Protein AF-W4V1C6-F1 (afdb_monomer)

Secondary structure (DSSP, 8-state):
-HHHHHHHHHHHHHHHHHHHHHHHHHTT--HHHHHHHHHHTTHHHHHHHHHHHHHTTS-HHHHHHHHHHHHHHHHHIIIIIIHHHHHHH--SHHHHHHHHHHHHHHHHHHHT-

Radius of gyration: 16.66 Å; Cα contacts (8 Å, |Δi|>4): 24; chains: 1; bounding box: 37×33×42 Å

Sequence (113 aa):
MGIMITSVIMIHDIPEGIAMAVPMRAGGLSGSKAFIITVLSGAPMGIGALAGALLGGISPKFIGVCLGFAAGAMLYVVYGELVVESKKLYLGRLSSIGNVLGIICGIIVTLLN

Structure (mmCIF, N/CA/C/O backbone):
data_AF-W4V1C6-F1
#
_entry.id   AF-W4V1C6-F1
#
loop_
_atom_site.group_PDB
_atom_site.id
_atom_site.type_symbol
_atom_site.label_atom_id
_atom_site.label_alt_id
_atom_site.label_comp_id
_atom_site.label_asym_id
_atom_site.label_entity_id
_atom_site.label_seq_id
_atom_site.pdbx_PDB_ins_code
_atom_site.Cartn_x
_atom_site.Cartn_y
_atom_site.Cartn_z
_atom_site.occupancy
_atom_site.B_iso_or_equiv
_atom_site.auth_seq_id
_atom_site.auth_comp_id
_atom_site.auth_asym_id
_atom_site.auth_atom_id
_atom_site.pdbx_PDB_model_num
ATOM 1 N N . MET A 1 1 ? -18.665 5.601 8.276 1.00 61.84 1 MET A N 1
ATOM 2 C CA . MET A 1 1 ? -17.196 5.457 8.393 1.00 61.84 1 MET A CA 1
ATOM 3 C C . MET A 1 1 ? -16.647 4.433 7.401 1.00 61.84 1 MET A C 1
ATOM 5 O O . MET A 1 1 ? -15.804 4.813 6.606 1.00 61.84 1 MET A O 1
ATOM 9 N N . GLY A 1 2 ? -17.168 3.196 7.350 1.00 73.00 2 GLY A N 1
ATOM 10 C CA . GLY A 1 2 ? -16.654 2.143 6.449 1.00 73.00 2 GLY A CA 1
ATOM 11 C C . GLY A 1 2 ? -16.582 2.514 4.960 1.00 73.00 2 GLY A C 1
ATOM 12 O O . GLY A 1 2 ? -15.523 2.383 4.367 1.00 73.00 2 GLY A O 1
ATOM 13 N N . ILE A 1 3 ? -17.656 3.070 4.382 1.00 81.31 3 ILE A N 1
ATOM 14 C CA . ILE A 1 3 ? -17.714 3.419 2.944 1.00 81.31 3 ILE A CA 1
ATOM 15 C C . ILE A 1 3 ? -16.602 4.401 2.534 1.00 81.31 3 ILE A C 1
ATOM 17 O O . ILE A 1 3 ? -16.017 4.249 1.470 1.00 81.31 3 ILE A O 1
ATOM 21 N N . MET A 1 4 ? -16.274 5.381 3.382 1.00 81.19 4 MET A N 1
ATOM 22 C CA . MET A 1 4 ? -15.211 6.351 3.095 1.00 81.19 4 MET A CA 1
ATOM 23 C C . MET A 1 4 ? -13.839 5.671 3.050 1.00 81.19 4 MET A C 1
ATOM 25 O O . MET A 1 4 ? -13.091 5.873 2.101 1.00 81.19 4 MET A O 1
ATOM 29 N N . ILE A 1 5 ? -13.540 4.827 4.043 1.00 81.88 5 ILE A N 1
ATOM 30 C CA . ILE A 1 5 ? -12.267 4.099 4.134 1.00 81.88 5 ILE A CA 1
ATOM 31 C C . ILE A 1 5 ? -12.127 3.130 2.953 1.00 81.88 5 ILE A C 1
ATOM 33 O O . ILE A 1 5 ? -11.078 3.087 2.320 1.00 81.88 5 ILE A O 1
ATOM 37 N N . THR A 1 6 ? -13.198 2.411 2.602 1.00 85.06 6 THR A N 1
ATOM 38 C CA . THR A 1 6 ? -13.217 1.520 1.435 1.00 85.06 6 THR A CA 1
ATOM 39 C C . THR A 1 6 ? -12.939 2.278 0.139 1.00 85.06 6 THR A C 1
ATOM 41 O O . THR A 1 6 ? -12.098 1.846 -0.643 1.00 85.06 6 THR A O 1
ATOM 44 N N . SER A 1 7 ? -13.587 3.425 -0.081 1.00 83.94 7 SER A N 1
ATOM 45 C CA . SER A 1 7 ? -13.345 4.244 -1.275 1.00 83.94 7 SER A CA 1
ATOM 46 C C . SER A 1 7 ? -11.903 4.753 -1.357 1.00 83.94 7 SER A C 1
ATOM 48 O O . SER A 1 7 ? -11.324 4.771 -2.440 1.00 83.94 7 SER A O 1
ATOM 50 N N . VAL A 1 8 ? -11.310 5.144 -0.224 1.00 85.94 8 VAL A N 1
ATOM 51 C CA . VAL A 1 8 ? -9.912 5.600 -0.163 1.00 85.94 8 VAL A CA 1
ATOM 52 C C . VAL A 1 8 ? -8.943 4.465 -0.501 1.00 85.94 8 VAL A C 1
ATOM 54 O O . VAL A 1 8 ? -8.047 4.672 -1.317 1.00 85.94 8 VAL A O 1
ATOM 57 N N . ILE A 1 9 ? -9.147 3.267 0.060 1.00 86.56 9 ILE A N 1
ATOM 58 C CA . ILE A 1 9 ? -8.317 2.089 -0.244 1.00 86.56 9 ILE A CA 1
ATOM 59 C C . ILE A 1 9 ? -8.425 1.731 -1.732 1.00 86.56 9 ILE A C 1
ATOM 61 O O . ILE A 1 9 ? -7.404 1.565 -2.388 1.00 86.56 9 ILE A O 1
ATOM 65 N N . MET A 1 10 ? -9.633 1.747 -2.308 1.00 87.56 10 MET A N 1
ATOM 66 C CA . MET A 1 10 ? -9.812 1.471 -3.740 1.00 87.56 10 MET A CA 1
ATOM 67 C C . MET A 1 10 ? -9.033 2.430 -4.648 1.00 87.56 10 MET A C 1
ATOM 69 O O . MET A 1 10 ? -8.505 2.016 -5.677 1.00 87.56 10 MET A O 1
ATOM 73 N N . ILE A 1 11 ? -8.967 3.717 -4.295 1.00 87.31 11 ILE A N 1
ATOM 74 C CA . ILE A 1 11 ? -8.190 4.696 -5.067 1.00 87.31 11 ILE A CA 1
ATOM 75 C C . ILE A 1 11 ? -6.684 4.463 -4.886 1.00 87.31 11 ILE A C 1
ATOM 77 O O . ILE A 1 11 ? -5.932 4.634 -5.844 1.00 87.31 11 ILE A O 1
ATOM 81 N N . HIS A 1 12 ? -6.244 4.068 -3.688 1.00 85.69 12 HIS A N 1
ATOM 82 C CA . HIS A 1 12 ? -4.842 3.779 -3.378 1.00 85.69 12 HIS A CA 1
ATOM 83 C C . HIS A 1 12 ? -4.311 2.522 -4.091 1.00 85.69 12 HIS A C 1
ATOM 85 O O . HIS A 1 12 ? -3.168 2.515 -4.553 1.00 85.69 12 HIS A O 1
ATOM 91 N N . ASP A 1 13 ? -5.147 1.495 -4.252 1.00 88.62 13 ASP A N 1
ATOM 92 C CA . ASP A 1 13 ? -4.755 0.228 -4.884 1.00 88.62 13 ASP A CA 1
ATOM 93 C C . ASP A 1 13 ? -4.395 0.384 -6.371 1.00 88.62 13 ASP A C 1
ATOM 95 O O . ASP A 1 13 ? -3.659 -0.434 -6.925 1.00 88.62 13 ASP A O 1
ATOM 99 N N . ILE A 1 14 ? -4.871 1.444 -7.040 1.00 88.25 14 ILE A N 1
ATOM 100 C CA . ILE A 1 14 ? -4.542 1.713 -8.448 1.00 88.25 14 ILE A CA 1
ATOM 101 C C . ILE A 1 14 ? -3.036 2.026 -8.606 1.00 88.25 14 ILE A C 1
ATOM 103 O O . ILE A 1 14 ? -2.365 1.316 -9.363 1.00 88.25 14 ILE A O 1
ATOM 107 N N . PRO A 1 15 ? -2.465 3.040 -7.915 1.00 83.75 15 PRO A N 1
ATOM 108 C CA . PRO A 1 15 ? -1.019 3.249 -7.854 1.00 83.75 15 PRO A CA 1
ATOM 109 C C . PRO A 1 15 ? -0.224 2.009 -7.434 1.00 83.75 15 PRO A C 1
ATOM 111 O O . PRO A 1 15 ? 0.810 1.725 -8.038 1.00 83.75 15 PRO A O 1
ATOM 114 N N . GLU A 1 16 ? -0.699 1.266 -6.433 1.00 84.50 16 GLU A N 1
ATOM 115 C CA . GLU A 1 16 ? -0.008 0.080 -5.913 1.00 84.50 16 GLU A CA 1
ATOM 116 C C . GLU A 1 16 ? 0.055 -1.045 -6.957 1.00 84.50 16 GLU A C 1
ATOM 118 O O . GLU A 1 16 ? 1.117 -1.618 -7.209 1.00 84.50 16 GLU A O 1
ATOM 123 N N . GLY A 1 17 ? -1.049 -1.290 -7.667 1.00 87.56 17 GLY A N 1
ATOM 124 C CA . GLY A 1 17 ? -1.098 -2.243 -8.771 1.00 87.56 17 GLY A CA 1
ATOM 125 C C . GLY A 1 17 ? -0.135 -1.882 -9.906 1.00 87.56 17 GLY A C 1
ATOM 126 O O . GLY A 1 17 ? 0.542 -2.759 -10.447 1.00 87.56 17 GLY A O 1
ATOM 127 N N . ILE A 1 18 ? -0.009 -0.591 -10.238 1.00 86.94 18 ILE A N 1
ATOM 128 C CA . ILE A 1 18 ? 0.982 -0.111 -11.216 1.00 86.94 18 ILE A CA 1
ATOM 129 C C . ILE A 1 18 ? 2.403 -0.368 -10.698 1.00 86.94 18 ILE A C 1
ATOM 131 O O . ILE A 1 18 ? 3.237 -0.897 -11.438 1.00 86.94 18 ILE A O 1
ATOM 135 N N . ALA A 1 19 ? 2.670 -0.037 -9.433 1.00 83.38 19 ALA A N 1
ATOM 136 C CA . ALA A 1 19 ? 3.974 -0.227 -8.805 1.00 83.38 19 ALA A CA 1
ATOM 137 C C . ALA A 1 19 ? 4.400 -1.703 -8.748 1.00 83.38 19 ALA A C 1
ATOM 139 O O . ALA A 1 19 ? 5.589 -1.981 -8.863 1.00 83.38 19 ALA A O 1
ATOM 140 N N . MET A 1 20 ? 3.455 -2.646 -8.652 1.00 84.00 20 MET A N 1
ATOM 141 C CA . MET A 1 20 ? 3.733 -4.085 -8.733 1.00 84.00 20 MET A CA 1
ATOM 142 C C . MET A 1 20 ? 3.911 -4.582 -10.178 1.00 84.00 20 MET A C 1
ATOM 144 O O . MET A 1 20 ? 4.839 -5.335 -10.475 1.00 84.00 20 MET A O 1
ATOM 148 N N . ALA A 1 21 ? 3.049 -4.164 -11.110 1.00 87.25 21 ALA A N 1
ATOM 149 C CA . ALA A 1 21 ? 3.052 -4.690 -12.477 1.00 87.25 21 ALA A CA 1
ATOM 150 C C . ALA A 1 21 ? 4.263 -4.228 -13.314 1.00 87.25 21 ALA A C 1
ATOM 152 O O . ALA A 1 21 ? 4.765 -4.980 -14.158 1.00 87.25 21 ALA A O 1
ATOM 153 N N . VAL A 1 22 ? 4.735 -2.995 -13.098 1.00 85.00 22 VAL A N 1
ATOM 154 C CA . VAL A 1 22 ? 5.864 -2.394 -13.830 1.00 85.00 22 VAL A CA 1
ATOM 155 C C . VAL A 1 22 ? 7.181 -3.164 -13.637 1.00 85.00 22 VAL A C 1
ATOM 157 O O . VAL A 1 22 ? 7.757 -3.570 -14.652 1.00 85.00 22 VAL A O 1
ATOM 160 N N . PRO A 1 23 ? 7.670 -3.432 -12.409 1.00 81.00 23 PRO A N 1
ATOM 161 C CA . PRO A 1 23 ? 8.904 -4.189 -12.207 1.00 81.00 23 PRO A CA 1
ATOM 162 C C . PRO A 1 23 ? 8.777 -5.641 -12.679 1.00 81.00 23 PRO A C 1
ATOM 164 O O . PRO A 1 23 ? 9.727 -6.180 -13.239 1.00 81.00 23 PRO A O 1
ATOM 167 N N . MET A 1 24 ? 7.598 -6.265 -12.567 1.00 86.12 24 MET A N 1
ATOM 168 C CA . MET A 1 24 ? 7.372 -7.612 -13.108 1.00 86.12 24 MET A CA 1
ATOM 169 C C . MET A 1 24 ? 7.529 -7.658 -14.632 1.00 86.12 24 MET A C 1
ATOM 171 O O . MET A 1 24 ? 8.167 -8.565 -15.168 1.00 86.12 24 MET A O 1
ATOM 175 N N . ARG A 1 25 ? 6.989 -6.662 -15.346 1.00 85.94 25 ARG A N 1
ATOM 176 C CA . ARG A 1 25 ? 7.218 -6.510 -16.791 1.00 85.94 25 ARG A CA 1
ATOM 177 C C . ARG A 1 25 ? 8.681 -6.211 -17.113 1.00 85.94 25 ARG A C 1
ATOM 179 O O . ARG A 1 25 ? 9.211 -6.797 -18.054 1.00 85.94 25 ARG A O 1
ATOM 186 N N . ALA A 1 26 ? 9.328 -5.332 -16.348 1.00 80.50 26 ALA A N 1
ATOM 187 C CA . ALA A 1 26 ? 10.744 -5.008 -16.524 1.00 80.50 26 ALA A CA 1
ATOM 188 C C . ALA A 1 26 ? 11.654 -6.229 -16.284 1.00 80.50 26 ALA A C 1
ATOM 190 O O . ALA A 1 26 ? 12.657 -6.391 -16.971 1.00 80.50 26 ALA A O 1
ATOM 191 N N . GLY A 1 27 ? 11.258 -7.131 -15.382 1.00 81.75 27 GLY A N 1
ATOM 192 C CA . GLY A 1 27 ? 11.904 -8.418 -15.116 1.00 81.75 27 GLY A CA 1
ATOM 193 C C . GLY A 1 27 ? 11.636 -9.509 -16.162 1.00 81.75 27 GLY A C 1
ATOM 194 O O . GLY A 1 27 ? 12.019 -10.656 -15.947 1.00 81.75 27 GLY A O 1
ATOM 195 N N . GLY A 1 28 ? 10.979 -9.184 -17.283 1.00 86.69 28 GLY A N 1
ATOM 196 C CA . GLY A 1 28 ? 10.779 -10.097 -18.414 1.00 86.69 28 GLY A CA 1
ATOM 197 C C . GLY A 1 28 ? 9.457 -10.870 -18.414 1.00 86.69 28 GLY A C 1
ATOM 198 O O . GLY A 1 28 ? 9.254 -11.734 -19.270 1.00 86.69 28 GLY A O 1
ATOM 199 N N . LEU A 1 29 ? 8.526 -10.577 -17.497 1.00 90.88 29 LEU A N 1
ATOM 200 C CA . LEU A 1 29 ? 7.218 -11.229 -17.489 1.00 90.88 29 LEU A CA 1
ATOM 201 C C . LEU A 1 29 ? 6.300 -10.659 -18.583 1.00 90.88 29 LEU A C 1
ATOM 203 O O . LEU A 1 29 ? 6.148 -9.447 -18.743 1.00 90.88 29 LEU A O 1
ATOM 207 N N . SER A 1 30 ? 5.623 -11.543 -19.322 1.00 92.75 30 SER A N 1
ATOM 208 C CA . SER A 1 30 ? 4.633 -11.135 -20.326 1.00 92.75 30 SER A CA 1
ATOM 209 C C . SER A 1 30 ? 3.500 -10.333 -19.684 1.00 92.75 30 SER A C 1
ATOM 211 O O . SER A 1 30 ? 3.041 -10.675 -18.592 1.00 92.75 30 SER A O 1
ATOM 213 N N . GLY A 1 31 ? 2.977 -9.338 -20.395 1.00 89.38 31 GLY A N 1
ATOM 214 C CA . GLY A 1 31 ? 1.983 -8.417 -19.854 1.00 89.38 31 GLY A CA 1
ATOM 215 C C . GLY A 1 31 ? 0.736 -9.031 -19.245 1.00 89.38 31 GLY A C 1
ATOM 216 O O . GLY A 1 31 ? 0.304 -8.589 -18.185 1.00 89.38 31 GLY A O 1
ATOM 217 N N . SER A 1 32 ? 0.200 -10.073 -19.872 1.00 90.88 32 SER A N 1
ATOM 218 C CA . SER A 1 32 ? -0.977 -10.776 -19.365 1.00 90.88 32 SER A CA 1
ATOM 219 C C . SER A 1 32 ? -0.683 -11.523 -18.063 1.00 90.88 32 SER A C 1
ATOM 221 O O . SER A 1 32 ? -1.528 -11.557 -17.178 1.00 90.88 32 SER A O 1
ATOM 223 N N . LYS A 1 33 ? 0.531 -12.072 -17.907 1.00 91.12 33 LYS A N 1
ATOM 224 C CA . LYS A 1 33 ? 0.954 -12.725 -16.656 1.00 91.12 33 LYS A CA 1
ATOM 225 C C . LYS A 1 33 ? 1.131 -11.711 -15.532 1.00 91.12 33 LYS A C 1
ATOM 227 O O . LYS A 1 33 ? 0.650 -11.964 -14.437 1.00 91.12 33 LYS A O 1
ATOM 232 N N . ALA A 1 34 ? 1.770 -10.571 -15.812 1.00 92.00 34 ALA A N 1
ATOM 233 C CA . ALA A 1 34 ? 1.905 -9.495 -14.830 1.00 92.00 34 ALA A CA 1
ATOM 234 C C . ALA A 1 34 ? 0.524 -9.022 -14.352 1.00 92.00 34 ALA A C 1
ATOM 236 O O . ALA A 1 34 ? 0.276 -9.009 -13.156 1.00 92.00 34 ALA A O 1
ATOM 237 N N . PHE A 1 35 ? -0.406 -8.773 -15.280 1.00 91.25 35 PHE A N 1
ATOM 238 C CA . PHE A 1 35 ? -1.782 -8.401 -14.947 1.00 91.25 35 PHE A CA 1
ATOM 239 C C . PHE A 1 35 ? -2.489 -9.445 -14.072 1.00 91.25 35 PHE A C 1
ATOM 241 O O . PHE A 1 35 ? -3.029 -9.096 -13.029 1.00 91.25 35 PHE A O 1
ATOM 248 N N . ILE A 1 36 ? -2.461 -10.726 -14.458 1.00 93.06 36 ILE A N 1
ATOM 249 C CA . ILE A 1 36 ? -3.120 -11.793 -13.689 1.00 93.06 36 ILE A CA 1
ATOM 250 C C . ILE A 1 36 ? -2.543 -11.888 -12.274 1.00 93.06 36 ILE A C 1
ATOM 252 O O . ILE A 1 36 ? -3.303 -12.024 -11.321 1.00 93.06 36 ILE A O 1
ATOM 256 N N . ILE A 1 37 ? -1.222 -11.794 -12.121 1.00 91.19 37 ILE A N 1
ATOM 257 C CA . ILE A 1 37 ? -0.585 -11.879 -10.803 1.00 91.19 37 ILE A CA 1
ATOM 258 C C . ILE A 1 37 ? -0.930 -10.654 -9.946 1.00 91.19 37 ILE A C 1
ATOM 260 O O . ILE A 1 37 ? -1.254 -10.827 -8.777 1.00 91.19 37 ILE A O 1
ATOM 264 N N . THR A 1 38 ? -0.950 -9.449 -10.522 1.00 90.88 38 THR A N 1
ATOM 265 C CA . THR A 1 38 ? -1.393 -8.225 -9.829 1.00 90.88 38 THR A CA 1
ATOM 266 C C . THR A 1 38 ? -2.870 -8.285 -9.423 1.00 90.88 38 THR A C 1
ATOM 268 O O . THR A 1 38 ? -3.250 -7.778 -8.377 1.00 90.88 38 THR A O 1
ATOM 271 N N . VAL A 1 39 ? -3.734 -8.927 -10.211 1.00 90.69 39 VAL A N 1
ATOM 272 C CA . VAL A 1 39 ? -5.137 -9.145 -9.815 1.00 90.69 39 VAL A CA 1
ATOM 273 C C . VAL A 1 39 ? -5.224 -10.182 -8.690 1.00 90.69 39 VAL A C 1
ATOM 275 O O . VAL A 1 39 ? -5.963 -9.999 -7.724 1.00 90.69 39 VAL A O 1
ATOM 278 N N . LEU A 1 40 ? -4.442 -11.262 -8.781 1.00 91.81 40 LEU A N 1
ATOM 279 C CA . LEU A 1 40 ? -4.395 -12.310 -7.760 1.00 91.81 40 LEU A CA 1
ATOM 280 C C . LEU A 1 40 ? -3.824 -11.815 -6.426 1.00 91.81 40 LEU A C 1
ATOM 282 O O . LEU A 1 40 ? -4.245 -12.312 -5.382 1.00 91.81 40 LEU A O 1
ATOM 286 N N . SER A 1 41 ? -2.932 -10.821 -6.424 1.00 89.12 41 SER A N 1
ATOM 287 C CA . SER A 1 41 ? -2.432 -10.213 -5.184 1.00 89.12 41 SER A CA 1
ATOM 288 C C . SER A 1 41 ? -3.509 -9.446 -4.410 1.00 89.12 41 SER A C 1
ATOM 290 O O . SER A 1 41 ? -3.313 -9.177 -3.230 1.00 89.12 41 SER A O 1
ATOM 292 N N . GLY A 1 42 ? -4.666 -9.155 -5.020 1.00 88.62 42 GLY A N 1
ATOM 293 C CA . GLY A 1 42 ? -5.846 -8.628 -4.327 1.00 88.62 42 GLY A CA 1
ATOM 294 C C . GLY A 1 42 ? -6.665 -9.688 -3.574 1.00 88.62 42 GLY A C 1
ATOM 295 O O . GLY A 1 42 ? -7.481 -9.346 -2.719 1.00 88.62 42 GLY A O 1
ATOM 296 N N . ALA A 1 43 ? -6.457 -10.987 -3.825 1.00 91.50 43 ALA A N 1
ATOM 297 C CA . ALA A 1 43 ? -7.208 -12.048 -3.146 1.00 91.50 43 ALA A CA 1
ATOM 298 C C . ALA A 1 43 ? -7.031 -12.053 -1.608 1.00 91.50 43 ALA A C 1
ATOM 300 O O . ALA A 1 43 ? -8.040 -12.176 -0.905 1.00 91.50 43 ALA A O 1
ATOM 301 N N . PRO A 1 44 ? -5.817 -11.852 -1.046 1.00 89.44 44 PRO A N 1
ATOM 302 C CA . PRO A 1 44 ? -5.621 -11.671 0.393 1.00 89.44 44 PRO A CA 1
ATOM 303 C C . PRO A 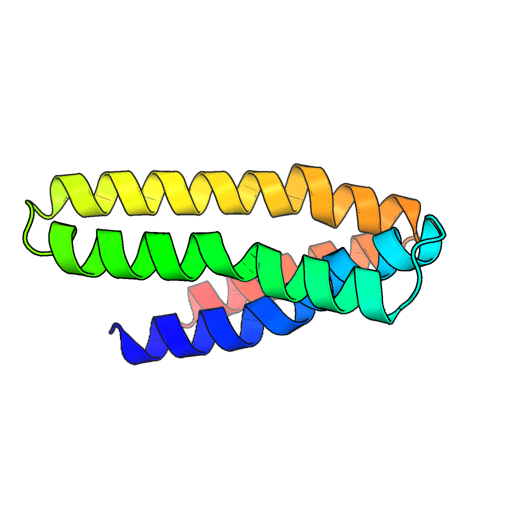1 44 ? -6.448 -10.529 0.993 1.00 89.44 44 PRO A C 1
ATOM 305 O O . PRO A 1 44 ? -6.943 -10.673 2.109 1.00 89.44 44 PRO A O 1
ATOM 308 N N . MET A 1 45 ? -6.657 -9.429 0.258 1.00 89.19 45 MET A N 1
ATOM 309 C CA . MET A 1 45 ? -7.504 -8.323 0.716 1.00 89.19 45 MET A CA 1
ATOM 310 C C . MET A 1 45 ? -8.962 -8.770 0.863 1.00 89.19 45 MET A C 1
ATOM 312 O O . MET A 1 45 ? -9.588 -8.495 1.885 1.00 89.19 45 MET A O 1
ATOM 316 N N . GLY A 1 46 ? -9.490 -9.520 -0.111 1.00 88.69 46 GLY A N 1
ATOM 317 C CA . GLY A 1 46 ? -10.838 -10.091 -0.036 1.00 88.69 46 GLY A CA 1
ATOM 318 C C . GLY A 1 46 ? -11.007 -11.071 1.132 1.00 88.69 46 GLY A C 1
ATOM 319 O O . GLY A 1 46 ? -12.002 -11.012 1.855 1.00 88.69 46 GLY A O 1
ATOM 320 N N . ILE A 1 47 ? -10.006 -11.926 1.371 1.00 90.75 47 ILE A N 1
ATOM 321 C CA . ILE A 1 47 ? -9.985 -12.842 2.525 1.00 90.75 47 ILE A CA 1
ATOM 322 C C . ILE A 1 47 ? -9.958 -12.048 3.839 1.00 90.75 47 ILE A C 1
ATOM 324 O O . ILE A 1 47 ? -10.723 -12.346 4.756 1.00 90.75 47 ILE A O 1
ATOM 328 N N . GLY A 1 48 ? -9.119 -11.012 3.919 1.00 88.12 48 GLY A N 1
ATOM 329 C CA . GLY A 1 48 ? -9.033 -10.117 5.070 1.00 88.12 48 GLY A CA 1
ATOM 330 C C . GLY A 1 48 ? -10.340 -9.370 5.339 1.00 88.12 48 GLY A C 1
ATOM 331 O O . GLY A 1 48 ? -10.749 -9.262 6.492 1.00 88.12 48 GLY A O 1
ATOM 332 N N . ALA A 1 49 ? -11.043 -8.926 4.294 1.00 87.19 49 ALA A N 1
ATOM 333 C CA . ALA A 1 49 ? -12.351 -8.285 4.411 1.00 87.19 49 ALA A CA 1
ATOM 334 C C . ALA A 1 49 ? -13.417 -9.248 4.959 1.00 87.19 49 ALA A C 1
ATOM 336 O O . ALA A 1 49 ? -14.184 -8.873 5.846 1.00 87.19 49 ALA A O 1
ATOM 337 N N . LEU A 1 50 ? -13.434 -10.503 4.492 1.00 89.31 50 LEU A N 1
ATOM 338 C CA . LEU A 1 50 ? -14.337 -11.531 5.015 1.00 89.31 50 LEU A CA 1
ATOM 339 C C . LEU A 1 50 ? -14.028 -11.857 6.482 1.00 89.31 50 LEU A C 1
ATOM 341 O O . LEU A 1 50 ? -14.935 -11.895 7.312 1.00 89.31 50 LEU A O 1
ATOM 345 N N . ALA A 1 51 ? -12.749 -12.040 6.819 1.00 86.12 51 ALA A N 1
ATOM 346 C CA . ALA A 1 51 ? -12.320 -12.246 8.198 1.00 86.12 51 ALA A CA 1
ATOM 347 C C . ALA A 1 51 ? -12.703 -11.047 9.082 1.00 86.12 51 ALA A C 1
ATOM 349 O O . ALA A 1 51 ? -13.242 -11.233 10.168 1.00 86.12 51 ALA A O 1
ATOM 350 N N . GLY A 1 52 ? -12.513 -9.820 8.594 1.00 85.44 52 GLY A N 1
ATOM 351 C CA . GLY A 1 52 ? -12.929 -8.593 9.270 1.00 85.44 52 GLY A CA 1
ATOM 352 C C . GLY A 1 52 ? -14.442 -8.500 9.479 1.00 85.44 52 GLY A C 1
ATOM 353 O O . GLY A 1 52 ? -14.873 -8.058 10.539 1.00 85.44 52 GLY A O 1
ATOM 354 N N . ALA A 1 53 ? -15.259 -8.971 8.533 1.00 84.81 53 ALA A N 1
ATOM 355 C CA . ALA A 1 53 ? -16.714 -9.021 8.689 1.00 84.81 53 ALA A CA 1
ATOM 356 C C . ALA A 1 53 ? -17.154 -10.017 9.779 1.00 84.81 53 ALA A C 1
ATOM 358 O O . ALA A 1 53 ? -18.075 -9.726 10.540 1.00 84.81 53 ALA A O 1
ATOM 359 N N . LEU A 1 54 ? -16.474 -11.163 9.891 1.00 84.75 54 LEU A N 1
ATOM 360 C CA . LEU A 1 54 ? -16.751 -12.178 10.915 1.00 84.75 54 LEU A CA 1
ATOM 361 C C . LEU A 1 54 ? -16.230 -11.771 12.304 1.00 84.75 54 LEU A C 1
ATOM 363 O O . LEU A 1 54 ? -16.874 -12.037 13.316 1.00 84.75 54 LEU A O 1
ATOM 367 N N . LEU A 1 55 ? -15.068 -11.117 12.354 1.00 81.94 55 LEU A N 1
ATOM 368 C CA . LEU A 1 55 ? -14.385 -10.710 13.588 1.00 81.94 55 LEU A CA 1
ATOM 369 C C . LEU A 1 55 ? -14.780 -9.300 14.057 1.00 81.94 55 LEU A C 1
ATOM 371 O O . LEU A 1 55 ? -14.471 -8.922 15.184 1.00 81.94 55 LEU A O 1
ATOM 375 N N . GLY A 1 56 ? -15.474 -8.514 13.231 1.00 72.44 56 GLY A N 1
ATOM 376 C CA . GLY A 1 56 ? -15.810 -7.110 13.500 1.00 72.44 56 GLY A CA 1
ATOM 377 C C . GLY A 1 56 ? -16.762 -6.884 14.679 1.00 72.44 56 GLY A C 1
ATOM 378 O O . GLY A 1 56 ? -16.879 -5.758 15.153 1.00 72.44 56 GLY A O 1
ATOM 379 N N . GLY A 1 57 ? -17.414 -7.941 15.178 1.00 73.12 57 GLY A N 1
ATOM 380 C CA . GLY A 1 57 ? -18.204 -7.915 16.416 1.00 73.12 57 GLY A CA 1
ATOM 381 C C . GLY A 1 57 ? -17.395 -8.163 17.699 1.00 73.12 57 GLY A C 1
ATOM 382 O O . GLY A 1 57 ? -17.962 -8.131 18.790 1.00 73.12 57 GLY A O 1
ATO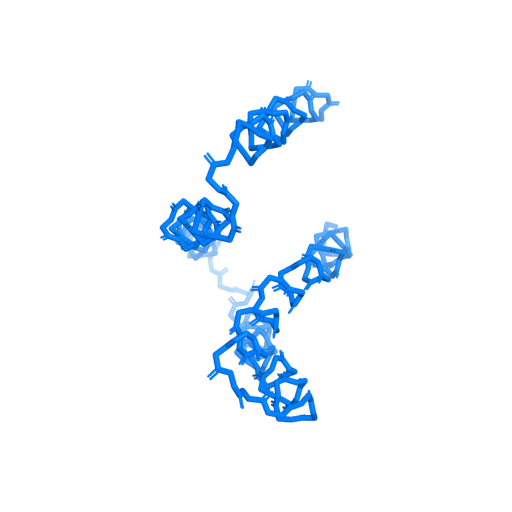M 383 N N . ILE A 1 58 ? -16.090 -8.442 17.594 1.00 77.38 58 ILE A N 1
ATOM 384 C CA . ILE A 1 58 ? -15.201 -8.658 18.746 1.00 77.38 58 ILE A CA 1
ATOM 385 C C . ILE A 1 58 ? -14.918 -7.321 19.456 1.00 77.38 58 ILE A C 1
ATOM 387 O O . ILE A 1 58 ? -15.100 -6.239 18.903 1.00 77.38 58 ILE A O 1
ATOM 391 N N . SER A 1 59 ? -14.462 -7.399 20.710 1.00 83.56 59 SER A N 1
ATOM 392 C CA . SER A 1 59 ? -14.013 -6.267 21.530 1.00 83.56 59 SER A CA 1
ATOM 393 C C . SER A 1 59 ? -13.239 -5.193 20.733 1.00 83.56 59 SER A C 1
ATOM 395 O O . SER A 1 59 ? -12.259 -5.531 20.059 1.00 83.56 59 SER A O 1
ATOM 397 N N . PRO A 1 60 ? -13.571 -3.893 20.892 1.00 82.88 60 PRO A N 1
ATOM 398 C CA . PRO A 1 60 ? -12.885 -2.780 20.225 1.00 82.88 60 PRO A CA 1
ATOM 399 C C . PRO A 1 60 ? -11.363 -2.767 20.418 1.00 82.88 60 PRO A C 1
ATOM 401 O O . PRO A 1 60 ? -10.628 -2.294 19.554 1.00 82.88 60 PRO A O 1
ATOM 404 N N . LYS A 1 61 ? -10.869 -3.324 21.534 1.00 85.56 61 LYS A N 1
ATOM 405 C CA . LYS A 1 61 ? -9.429 -3.447 21.805 1.00 85.56 61 LYS A CA 1
ATOM 406 C C . LYS A 1 61 ? -8.728 -4.351 20.792 1.00 85.56 61 LYS A C 1
ATOM 408 O O . LYS A 1 61 ? -7.629 -4.033 20.356 1.00 85.56 61 LYS A O 1
ATOM 413 N N . PHE A 1 62 ? -9.365 -5.457 20.411 1.00 84.81 62 PHE A N 1
ATOM 414 C CA . PHE A 1 62 ? -8.808 -6.395 19.440 1.00 84.81 62 PHE A CA 1
ATOM 415 C C . PHE A 1 62 ? -8.735 -5.759 18.049 1.00 84.81 62 PHE A C 1
ATOM 417 O O . PHE A 1 62 ? -7.687 -5.791 17.411 1.00 84.81 62 PHE A O 1
ATOM 424 N N . ILE A 1 63 ? -9.811 -5.079 17.636 1.00 84.06 63 ILE A N 1
ATOM 425 C CA . ILE A 1 63 ? -9.864 -4.338 16.368 1.00 84.06 63 ILE A CA 1
ATOM 426 C C . ILE A 1 63 ? -8.773 -3.259 16.325 1.00 84.06 63 ILE A C 1
ATOM 428 O O .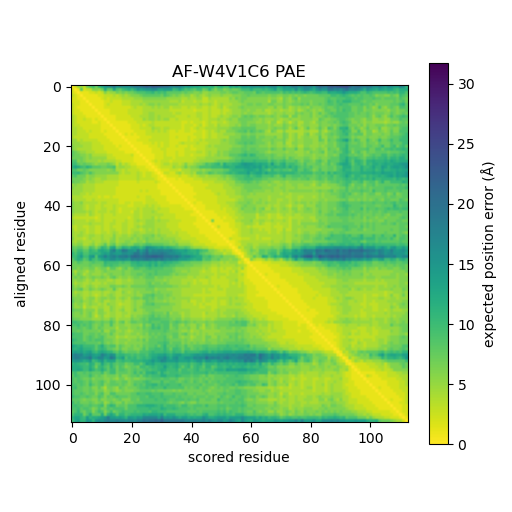 ILE A 1 63 ? -8.079 -3.132 15.319 1.00 84.06 63 ILE A O 1
ATOM 432 N N . GLY A 1 64 ? -8.566 -2.527 17.426 1.00 87.25 64 GLY A N 1
ATOM 433 C CA . GLY A 1 64 ? -7.495 -1.534 17.537 1.00 87.25 64 GLY A CA 1
ATOM 434 C C . GLY A 1 64 ? -6.093 -2.124 17.347 1.00 87.25 64 GLY A C 1
ATOM 435 O O . GLY A 1 64 ? -5.278 -1.541 16.635 1.00 87.25 64 GLY A O 1
ATOM 436 N N . VAL A 1 65 ? -5.821 -3.305 17.914 1.00 89.56 65 VAL A N 1
ATOM 437 C CA . VAL A 1 65 ? -4.542 -4.013 17.715 1.00 89.56 65 VAL A CA 1
ATOM 438 C C . VAL A 1 65 ? -4.371 -4.444 16.255 1.00 89.56 65 VAL A C 1
ATOM 440 O O . VAL A 1 65 ? -3.306 -4.224 15.681 1.00 89.56 65 VAL A O 1
ATOM 443 N N . CYS A 1 66 ? -5.413 -4.998 15.627 1.00 86.00 66 CYS A N 1
ATOM 444 C CA . CYS A 1 66 ? -5.376 -5.379 14.213 1.00 86.00 66 CYS A CA 1
ATOM 445 C C . CYS A 1 66 ? -5.136 -4.175 13.289 1.00 86.00 66 CYS A C 1
ATOM 447 O O . CYS A 1 66 ? -4.327 -4.267 12.369 1.00 86.00 66 CYS A O 1
ATOM 449 N N . LEU A 1 67 ? -5.792 -3.040 13.553 1.00 85.50 67 LEU A N 1
ATOM 450 C CA . LEU A 1 67 ? -5.586 -1.793 12.810 1.00 85.50 67 LEU A CA 1
ATOM 451 C C . LEU A 1 67 ? -4.157 -1.263 12.972 1.00 85.50 67 LEU A C 1
ATOM 453 O O . LEU A 1 67 ? -3.533 -0.888 11.984 1.00 85.50 67 LEU A O 1
ATOM 457 N N . GLY A 1 68 ? -3.618 -1.272 14.197 1.00 89.50 68 GLY A N 1
ATOM 458 C CA . GLY A 1 68 ? -2.234 -0.869 14.457 1.00 89.50 68 GLY A CA 1
ATOM 459 C C . GLY A 1 68 ? -1.219 -1.761 13.737 1.00 89.50 68 GLY A C 1
ATOM 460 O O . GLY A 1 68 ? -0.267 -1.261 13.141 1.00 89.50 68 GLY A O 1
ATOM 461 N N . PHE A 1 69 ? -1.458 -3.074 13.723 1.00 89.75 69 PHE A N 1
ATOM 462 C CA . PHE A 1 69 ? -0.640 -4.022 12.969 1.00 89.75 69 PHE A CA 1
ATOM 463 C C . PHE A 1 69 ? -0.704 -3.764 11.456 1.00 89.75 69 PHE A C 1
ATOM 465 O O . PHE A 1 69 ? 0.337 -3.701 10.804 1.00 89.75 69 PHE A O 1
ATOM 472 N N . ALA A 1 70 ? -1.903 -3.545 10.904 1.00 87.38 70 ALA A N 1
ATOM 473 C CA . ALA A 1 70 ? -2.087 -3.231 9.487 1.00 87.38 70 ALA A CA 1
ATOM 474 C C . ALA A 1 70 ? -1.382 -1.922 9.086 1.00 87.38 70 ALA A C 1
ATOM 476 O O . ALA A 1 70 ? -0.690 -1.883 8.070 1.00 87.38 70 ALA A O 1
ATOM 477 N N . ALA A 1 71 ? -1.485 -0.875 9.912 1.00 88.38 71 ALA A N 1
ATOM 478 C CA . ALA A 1 71 ? -0.779 0.384 9.685 1.00 88.38 71 ALA A CA 1
ATOM 479 C C . ALA A 1 71 ? 0.749 0.190 9.666 1.00 88.38 71 ALA A C 1
ATOM 481 O O . ALA A 1 71 ? 1.428 0.707 8.780 1.00 88.38 71 ALA A O 1
ATOM 482 N N . GLY A 1 72 ? 1.291 -0.600 10.600 1.00 88.94 72 GLY A N 1
ATOM 483 C CA . GLY A 1 72 ? 2.716 -0.936 10.635 1.00 88.94 72 GLY A CA 1
ATOM 484 C C . GLY A 1 72 ? 3.184 -1.718 9.403 1.00 88.94 72 GLY A C 1
ATOM 485 O O . GLY A 1 72 ? 4.237 -1.412 8.845 1.00 88.94 72 GLY A O 1
ATOM 486 N N . ALA A 1 73 ? 2.388 -2.685 8.940 1.00 88.12 73 ALA A N 1
ATOM 487 C CA . ALA A 1 73 ? 2.687 -3.445 7.729 1.00 88.12 73 ALA A CA 1
ATOM 488 C C . ALA A 1 73 ? 2.739 -2.542 6.483 1.00 88.12 73 ALA A C 1
ATOM 490 O O . ALA A 1 73 ? 3.692 -2.624 5.711 1.00 88.12 73 ALA A O 1
ATOM 491 N N . MET A 1 74 ? 1.782 -1.619 6.331 1.00 88.31 74 MET A N 1
ATOM 492 C CA . MET A 1 74 ? 1.782 -0.661 5.217 1.00 88.31 74 MET A CA 1
ATOM 493 C C . MET A 1 74 ? 3.005 0.265 5.249 1.00 88.31 74 MET A C 1
ATOM 495 O O . MET A 1 74 ? 3.585 0.550 4.203 1.00 88.31 74 MET A O 1
ATOM 499 N N . LEU A 1 75 ? 3.46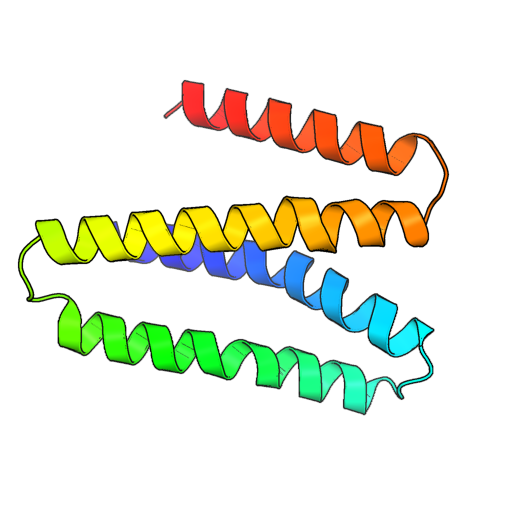5 0.685 6.434 1.00 87.75 75 LEU A N 1
ATOM 500 C CA . LEU A 1 75 ? 4.708 1.457 6.553 1.00 87.75 75 LEU A CA 1
ATOM 501 C C . LEU A 1 75 ? 5.929 0.661 6.070 1.00 87.75 75 LEU A C 1
ATOM 503 O O . LEU A 1 75 ? 6.773 1.219 5.369 1.00 87.75 75 LEU A O 1
ATOM 507 N N . TYR A 1 76 ? 6.023 -0.631 6.404 1.00 88.44 76 TYR A N 1
ATOM 508 C CA . TYR A 1 76 ? 7.099 -1.488 5.897 1.00 88.44 76 TYR A CA 1
ATOM 509 C C . TYR A 1 76 ? 7.069 -1.595 4.368 1.00 88.44 76 TYR A C 1
ATOM 511 O O . TYR A 1 76 ? 8.107 -1.407 3.740 1.00 88.44 76 TYR A O 1
ATOM 519 N N . VAL A 1 77 ? 5.896 -1.826 3.769 1.00 84.94 77 VAL A N 1
ATOM 520 C CA . VAL A 1 77 ? 5.748 -1.914 2.305 1.00 84.94 77 VAL A CA 1
ATOM 521 C C . VAL A 1 77 ? 6.174 -0.605 1.634 1.00 84.94 77 VAL A C 1
ATOM 523 O O . VAL A 1 77 ? 6.959 -0.607 0.686 1.00 84.94 77 VAL A O 1
ATOM 526 N N . VAL A 1 78 ? 5.737 0.539 2.169 1.00 84.50 78 VAL A N 1
ATOM 527 C CA . VAL A 1 78 ? 6.094 1.855 1.623 1.00 84.50 78 VAL A CA 1
ATOM 528 C C . VAL A 1 78 ? 7.602 2.108 1.703 1.00 84.50 78 VAL A C 1
ATOM 530 O O . VAL A 1 78 ? 8.234 2.398 0.686 1.00 84.50 78 VAL A O 1
ATOM 533 N N . TYR A 1 79 ? 8.203 1.999 2.890 1.00 82.69 79 TYR A N 1
ATOM 534 C CA . TYR A 1 79 ? 9.613 2.357 3.079 1.00 82.69 79 TYR A CA 1
ATOM 535 C C . TYR A 1 79 ? 10.589 1.290 2.574 1.00 82.69 79 TYR A C 1
ATOM 537 O O . TYR A 1 79 ? 11.651 1.634 2.052 1.00 82.69 79 TYR A O 1
ATOM 545 N N . GLY A 1 80 ? 10.257 0.014 2.757 1.00 81.88 80 GLY A N 1
ATOM 546 C CA . GLY A 1 80 ? 11.117 -1.120 2.435 1.00 81.88 80 GLY A CA 1
ATOM 547 C C . GLY A 1 80 ? 11.067 -1.519 0.965 1.00 81.88 80 GLY A C 1
ATOM 548 O O . GLY A 1 80 ? 12.100 -1.887 0.407 1.00 81.88 80 GLY A O 1
ATOM 549 N N . GLU A 1 81 ? 9.902 -1.401 0.327 1.00 80.50 81 GLU A N 1
ATOM 550 C CA . GLU A 1 81 ? 9.714 -1.842 -1.056 1.00 80.50 81 GLU A CA 1
ATOM 551 C C . GLU A 1 81 ? 9.513 -0.657 -2.001 1.00 80.50 81 GLU A C 1
ATOM 553 O O . GLU A 1 81 ? 10.379 -0.404 -2.838 1.00 80.50 81 GLU A O 1
ATOM 558 N N . LEU A 1 82 ? 8.439 0.126 -1.845 1.00 80.44 82 LEU A N 1
ATOM 559 C CA . LEU A 1 82 ? 8.066 1.165 -2.820 1.00 80.44 82 LEU A CA 1
ATOM 560 C C . LEU A 1 82 ? 9.139 2.260 -2.971 1.00 80.44 82 LEU A C 1
ATOM 562 O O . LEU A 1 82 ? 9.510 2.639 -4.088 1.00 80.44 82 LEU A O 1
ATOM 566 N N . VAL A 1 83 ? 9.687 2.762 -1.861 1.00 82.38 83 VAL A N 1
ATOM 567 C CA . VAL A 1 83 ? 10.745 3.791 -1.891 1.00 82.38 83 VAL A CA 1
ATOM 568 C C . VAL A 1 83 ? 12.056 3.236 -2.461 1.00 82.38 83 VAL A C 1
ATOM 570 O O . VAL A 1 83 ? 12.753 3.925 -3.209 1.00 82.38 83 VAL A O 1
ATOM 573 N N . VAL A 1 84 ? 12.402 1.986 -2.152 1.00 82.69 84 VAL A N 1
ATOM 574 C CA . VAL A 1 84 ? 13.622 1.353 -2.675 1.00 82.69 84 VAL A CA 1
ATOM 575 C 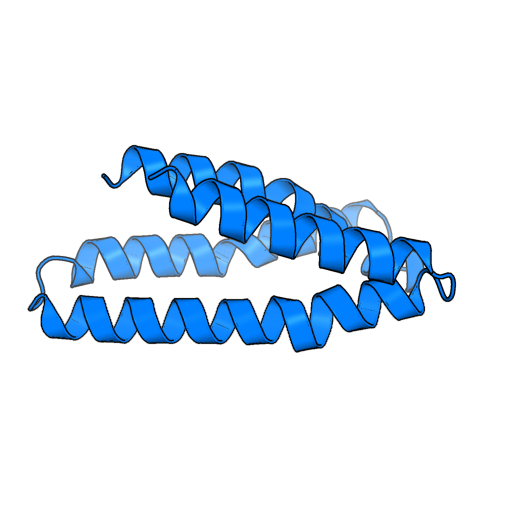C . VAL A 1 84 ? 13.489 1.089 -4.173 1.00 82.69 84 VAL A C 1
ATOM 577 O O . VAL A 1 84 ? 14.407 1.391 -4.938 1.00 82.69 84 VAL A O 1
ATOM 580 N N . GLU A 1 85 ? 12.342 0.574 -4.604 1.00 78.69 85 GLU A N 1
ATOM 581 C CA . GLU A 1 85 ? 12.080 0.222 -5.994 1.00 78.69 85 GLU A CA 1
ATOM 582 C C . GLU A 1 85 ? 11.986 1.465 -6.881 1.00 78.69 85 GLU A C 1
ATOM 584 O O . GLU A 1 85 ? 12.615 1.522 -7.938 1.00 78.69 85 GLU A O 1
ATOM 589 N N . SER A 1 86 ? 11.325 2.527 -6.410 1.00 78.38 86 SER A N 1
ATOM 590 C CA . SER A 1 86 ? 11.305 3.811 -7.124 1.00 78.38 86 SER A CA 1
ATOM 591 C C . SER A 1 86 ? 12.711 4.391 -7.325 1.00 78.38 86 SER A C 1
ATOM 593 O O . SER A 1 86 ? 12.994 4.968 -8.376 1.00 78.38 86 SER A O 1
ATOM 595 N N . LYS A 1 87 ? 13.621 4.209 -6.358 1.00 80.38 87 LYS A N 1
ATOM 596 C CA . LYS A 1 87 ? 15.024 4.632 -6.476 1.00 80.38 87 LYS A CA 1
ATOM 597 C C . LYS A 1 87 ? 15.840 3.736 -7.414 1.00 80.38 87 LYS A C 1
ATOM 599 O O . LYS A 1 87 ? 16.755 4.233 -8.067 1.00 80.38 87 LYS A O 1
ATOM 604 N N . LYS A 1 88 ? 15.526 2.437 -7.500 1.00 78.38 88 LYS A N 1
ATOM 605 C CA . LYS A 1 88 ? 16.147 1.520 -8.473 1.00 78.38 88 LYS A CA 1
ATOM 606 C C . LYS A 1 88 ? 15.716 1.833 -9.904 1.00 78.38 88 LYS A C 1
ATOM 608 O O . LYS A 1 88 ? 16.566 1.835 -10.789 1.00 78.38 88 LYS A O 1
ATOM 613 N N . LEU A 1 89 ? 14.429 2.119 -10.126 1.00 75.94 89 LEU A N 1
ATOM 614 C CA . LE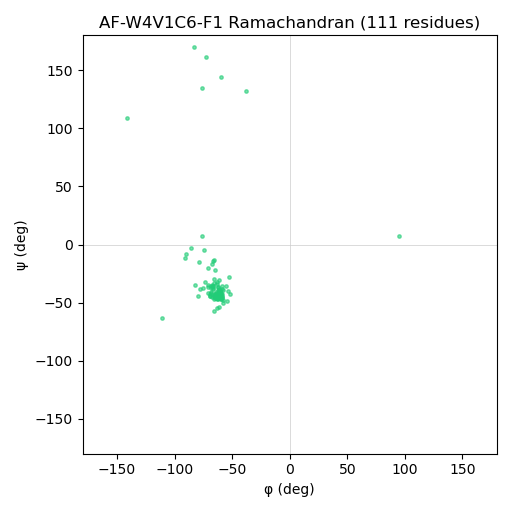U A 1 89 ? 13.921 2.509 -11.445 1.00 75.94 89 LEU A CA 1
ATOM 615 C C . LEU A 1 89 ? 14.474 3.864 -11.899 1.00 75.94 89 LEU A C 1
ATOM 617 O O . LEU A 1 89 ? 14.724 4.058 -13.087 1.00 75.94 89 LEU A O 1
ATOM 621 N N . TYR A 1 90 ? 14.662 4.806 -10.971 1.00 77.62 90 TYR A N 1
ATOM 622 C CA . TYR A 1 90 ? 15.170 6.133 -11.287 1.00 77.62 90 TYR A CA 1
ATOM 623 C C . TYR A 1 90 ? 16.138 6.643 -10.214 1.00 77.62 90 TYR A C 1
ATOM 625 O O . TYR A 1 90 ? 15.737 7.050 -9.124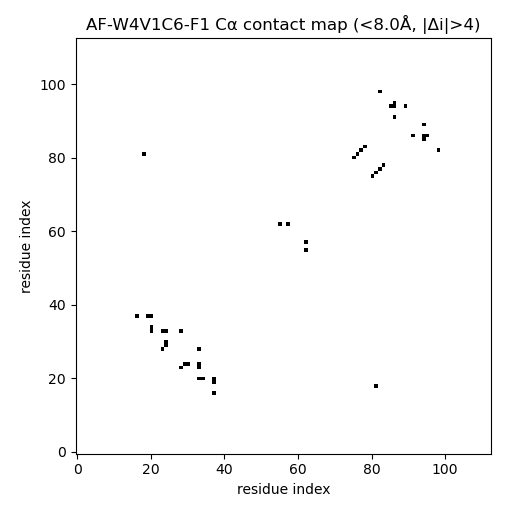 1.00 77.62 90 TYR A O 1
ATOM 633 N N . LEU A 1 91 ? 17.429 6.703 -10.563 1.00 73.25 91 LEU A N 1
ATOM 634 C CA . LEU A 1 91 ? 18.498 7.183 -9.675 1.00 73.25 91 LEU A CA 1
ATOM 635 C C . LEU A 1 91 ? 18.521 8.713 -9.470 1.00 73.25 91 LEU A C 1
ATOM 637 O O . LEU A 1 91 ? 19.345 9.217 -8.706 1.00 73.25 91 LEU A O 1
ATOM 641 N N . GLY A 1 92 ? 17.665 9.476 -10.155 1.00 77.00 92 GLY A N 1
ATOM 642 C CA . GLY A 1 92 ? 17.640 10.934 -10.042 1.00 77.00 92 GLY A CA 1
ATOM 643 C C . GLY A 1 92 ? 16.844 11.455 -8.838 1.00 77.00 92 GLY A C 1
ATOM 644 O O . GLY A 1 92 ? 16.087 10.741 -8.182 1.00 77.00 92 GLY A O 1
ATOM 645 N N . ARG A 1 93 ? 16.968 12.762 -8.569 1.00 79.00 93 ARG A N 1
ATOM 646 C CA . ARG A 1 93 ? 16.365 13.425 -7.391 1.00 79.00 93 ARG A CA 1
ATOM 647 C C . ARG A 1 93 ? 14.832 13.476 -7.416 1.00 79.00 93 ARG A C 1
ATOM 649 O O . ARG A 1 93 ? 14.236 13.696 -6.367 1.00 79.00 93 ARG A O 1
ATOM 656 N N . LEU A 1 94 ? 14.193 13.260 -8.571 1.00 79.81 94 LEU A N 1
ATOM 657 C CA . LEU A 1 94 ? 12.731 13.326 -8.709 1.00 79.81 94 LEU A CA 1
ATOM 658 C C . LEU A 1 94 ? 12.003 12.294 -7.843 1.00 79.81 94 LEU A C 1
ATOM 660 O O . LEU A 1 94 ? 10.989 12.642 -7.248 1.00 79.81 94 LEU A O 1
ATOM 664 N N . SER A 1 95 ? 12.537 11.074 -7.705 1.00 78.62 95 SER A N 1
ATOM 665 C CA . SER A 1 95 ? 11.933 10.051 -6.836 1.00 78.62 95 SER A CA 1
ATOM 666 C C . SER A 1 95 ? 11.911 10.511 -5.369 1.00 78.62 95 SER A C 1
ATOM 668 O O . SER A 1 95 ? 10.882 10.468 -4.696 1.00 78.62 95 SER A O 1
ATOM 670 N N . SER A 1 96 ? 13.021 11.088 -4.894 1.00 81.25 96 SER A N 1
ATOM 671 C CA . SER A 1 96 ? 13.101 11.647 -3.539 1.00 81.25 96 SER A CA 1
ATOM 672 C C . SER A 1 96 ? 12.204 12.873 -3.347 1.00 81.25 96 SER A C 1
ATOM 674 O O . SER A 1 96 ? 11.590 13.007 -2.292 1.00 81.25 96 SER A O 1
ATOM 676 N N . ILE A 1 97 ? 12.095 13.748 -4.352 1.00 85.06 97 ILE A N 1
ATOM 677 C CA . ILE A 1 97 ? 11.207 14.921 -4.309 1.00 85.06 97 ILE A CA 1
ATOM 678 C C . ILE A 1 97 ? 9.741 14.478 -4.238 1.00 85.06 97 ILE A C 1
ATOM 680 O O . ILE A 1 97 ? 8.997 15.006 -3.417 1.00 85.06 97 ILE A O 1
ATOM 684 N N . GLY A 1 98 ? 9.343 13.486 -5.041 1.00 85.00 98 GLY A N 1
ATOM 685 C CA . GLY A 1 98 ? 7.994 12.920 -5.014 1.00 85.00 98 GLY A CA 1
ATOM 686 C C . GLY A 1 98 ? 7.632 12.342 -3.646 1.00 85.00 98 GLY A C 1
ATOM 687 O O . GLY A 1 98 ? 6.561 12.641 -3.126 1.00 85.00 98 GLY A O 1
ATOM 688 N N . ASN A 1 99 ? 8.552 11.601 -3.017 1.00 84.62 99 ASN A N 1
ATOM 689 C CA . ASN A 1 99 ? 8.335 11.056 -1.675 1.00 84.62 99 ASN A CA 1
ATOM 690 C C . ASN A 1 99 ? 8.170 12.164 -0.616 1.00 84.62 99 ASN A C 1
ATOM 692 O O . ASN A 1 99 ? 7.238 12.135 0.183 1.00 84.62 99 ASN A O 1
ATOM 696 N N . VAL A 1 100 ? 9.040 13.182 -0.638 1.00 87.38 100 VAL A N 1
ATOM 697 C CA . VAL A 1 100 ? 8.967 14.311 0.306 1.00 87.38 100 VAL A CA 1
ATOM 698 C C . VAL A 1 100 ? 7.675 15.108 0.121 1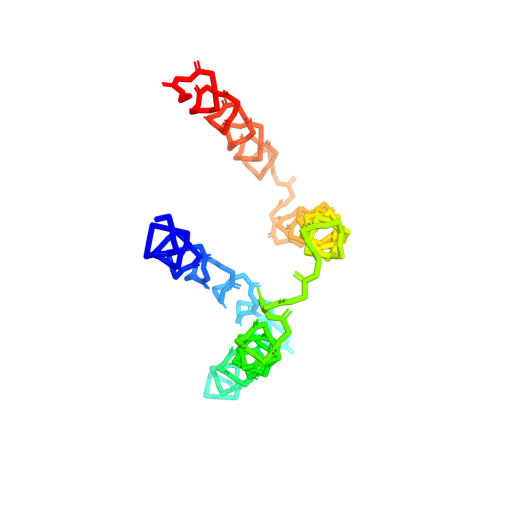.00 87.38 100 VAL A C 1
ATOM 700 O O . VAL A 1 100 ? 7.004 15.409 1.105 1.00 87.38 100 VAL A O 1
ATOM 703 N N . LEU A 1 101 ? 7.294 15.416 -1.123 1.00 89.38 101 LEU A N 1
ATOM 704 C CA . LEU A 1 101 ? 6.039 16.110 -1.415 1.00 89.38 101 LEU A CA 1
ATOM 705 C C . LEU A 1 101 ? 4.823 15.294 -0.968 1.00 89.38 101 LEU A C 1
ATOM 707 O O . LEU A 1 101 ? 3.927 15.853 -0.344 1.00 89.38 101 LEU A O 1
ATOM 711 N N . GLY A 1 102 ? 4.815 13.981 -1.220 1.00 87.00 102 GLY A N 1
ATOM 712 C CA . GLY A 1 102 ? 3.747 13.085 -0.777 1.00 87.00 102 GLY A CA 1
ATOM 713 C C . GLY A 1 102 ? 3.573 13.087 0.743 1.00 87.00 102 GLY A C 1
ATOM 714 O O . GLY A 1 102 ? 2.455 13.252 1.230 1.00 87.00 102 GLY A O 1
ATOM 715 N N . ILE A 1 103 ? 4.677 12.996 1.496 1.00 88.12 103 ILE A N 1
ATOM 716 C CA . ILE A 1 103 ? 4.657 13.064 2.967 1.00 88.12 103 ILE A CA 1
ATOM 717 C C . ILE A 1 103 ? 4.126 14.422 3.444 1.00 88.12 103 ILE A C 1
ATOM 719 O O . ILE A 1 103 ? 3.251 14.465 4.306 1.00 88.12 103 ILE A O 1
ATOM 723 N N . ILE A 1 104 ? 4.611 15.530 2.874 1.00 91.50 104 ILE A N 1
ATOM 724 C CA . ILE A 1 104 ? 4.161 16.880 3.248 1.00 91.50 104 ILE A CA 1
ATOM 725 C C . ILE A 1 104 ? 2.663 17.048 2.971 1.00 91.50 104 ILE A C 1
ATOM 727 O O . ILE A 1 104 ? 1.933 17.516 3.843 1.00 91.50 104 ILE A O 1
ATOM 731 N N . CYS A 1 105 ? 2.184 16.625 1.798 1.00 88.12 105 CYS A N 1
ATOM 732 C CA . CYS A 1 105 ? 0.760 16.647 1.469 1.00 88.12 105 CYS A CA 1
ATOM 733 C C . CYS A 1 105 ? -0.062 15.811 2.459 1.00 88.12 105 CYS A C 1
ATOM 735 O O . CYS A 1 105 ? -1.083 16.293 2.943 1.00 88.12 105 CYS A O 1
ATOM 737 N N . GLY A 1 106 ? 0.393 14.603 2.808 1.00 85.88 106 GLY A N 1
ATOM 738 C CA . GLY A 1 106 ? -0.283 13.748 3.788 1.00 85.88 106 GLY A CA 1
ATOM 739 C C . GLY A 1 106 ? -0.385 14.392 5.173 1.00 85.88 106 GLY A C 1
ATOM 740 O O . GLY A 1 106 ? -1.452 14.364 5.791 1.00 85.88 106 GLY A O 1
ATOM 741 N N . ILE A 1 107 ? 0.688 15.041 5.635 1.00 88.56 107 ILE A N 1
ATOM 742 C CA . ILE A 1 107 ? 0.694 15.792 6.899 1.00 88.56 107 ILE A CA 1
ATOM 743 C C . ILE A 1 107 ? -0.298 16.957 6.837 1.00 88.56 107 ILE A C 1
ATOM 745 O O . ILE A 1 107 ? -1.100 17.111 7.753 1.00 88.56 107 ILE A O 1
ATOM 749 N N . ILE A 1 108 ? -0.293 17.747 5.757 1.00 90.69 108 ILE A N 1
ATOM 750 C CA . ILE A 1 108 ? -1.222 18.877 5.589 1.00 90.69 108 ILE A CA 1
ATOM 751 C C . ILE A 1 108 ? -2.675 18.396 5.618 1.00 90.69 108 ILE A C 1
ATOM 753 O O . ILE A 1 108 ? -3.487 18.970 6.334 1.00 90.69 108 ILE A O 1
ATOM 757 N N . VAL A 1 109 ? -3.001 17.327 4.886 1.00 87.38 109 VAL A N 1
ATOM 758 C CA . VAL A 1 109 ? -4.354 16.747 4.875 1.00 87.38 109 VAL A CA 1
ATOM 759 C C . VAL A 1 109 ? -4.762 16.267 6.269 1.00 87.38 109 VAL A C 1
ATOM 761 O O . VAL A 1 109 ? -5.897 16.486 6.675 1.00 87.38 109 VAL A O 1
ATOM 764 N N . THR A 1 110 ? -3.834 15.677 7.026 1.00 85.44 110 THR A N 1
ATOM 765 C CA . THR A 1 110 ? -4.092 15.228 8.404 1.00 85.44 110 THR A CA 1
ATOM 766 C C . THR A 1 110 ? -4.340 16.401 9.353 1.00 85.44 110 THR A C 1
ATOM 768 O O . THR A 1 110 ? -5.163 16.292 10.248 1.00 85.44 110 THR A O 1
ATOM 771 N N . LEU A 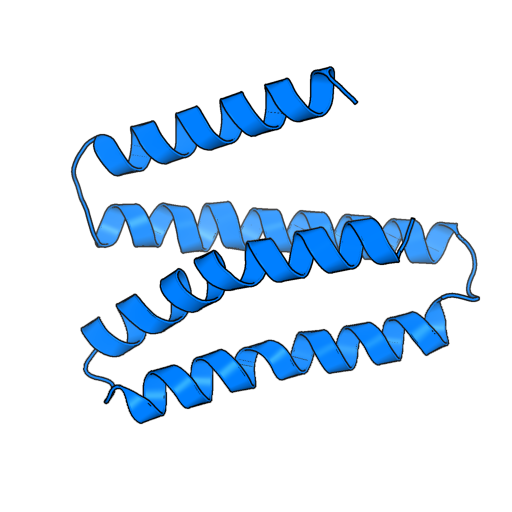1 111 ? -3.661 17.537 9.161 1.00 83.56 111 LEU A N 1
ATOM 772 C CA . LEU A 1 111 ? -3.884 18.746 9.962 1.00 83.56 111 LEU A CA 1
ATOM 773 C C . LEU A 1 111 ? -5.222 19.439 9.656 1.00 83.56 111 LEU A C 1
ATOM 775 O O . LEU A 1 111 ? -5.683 20.244 10.461 1.00 83.56 111 LEU A O 1
ATOM 779 N N . LEU A 1 112 ? -5.820 19.164 8.493 1.00 79.38 112 LEU A N 1
ATOM 780 C CA . LEU A 1 112 ? -7.079 19.763 8.041 1.00 79.38 112 LEU A CA 1
ATOM 781 C C . LEU A 1 112 ? -8.331 18.973 8.464 1.00 79.38 112 LEU A C 1
ATOM 783 O O . LEU A 1 112 ? -9.437 19.471 8.248 1.00 79.38 112 LEU A O 1
ATOM 787 N N . ASN A 1 113 ? -8.178 17.771 9.030 1.00 69.44 113 ASN A N 1
ATOM 788 C CA . ASN A 1 113 ? -9.267 16.854 9.387 1.00 69.44 113 ASN A CA 1
ATOM 789 C C . ASN A 1 113 ? -9.301 16.566 10.889 1.00 69.44 113 ASN A C 1
ATOM 791 O O . ASN A 1 113 ? -10.400 16.663 11.475 1.00 69.44 113 ASN A O 1
#

pLDDT: mean 84.93, std 5.26, range [61.84, 93.06]

Foldseek 3Di:
DVVVVVVVVVVVLVVVLCLQLVVCVVVPDDNVVSNVVSVVVCVVVVVVVVVCVVCVPDDPVVVVVVVVVVVVVVVCCVPVPSLVSLCVVPVDCVSVVVVVVVVVVVVVVVVVD

InterPro domains:
  IPR003689 Zinc/iron permease [PF02535] (2-112)

Organism: NCBI:txid1294263

Solvent-accessible surface area (backbone atoms only — not comparable to full-atom values): 6353 Å² total; per-residue (Å²): 114,67,71,61,55,52,54,53,51,60,61,50,49,52,62,50,44,49,66,54,31,52,58,38,40,75,73,69,42,54,68,70,58,26,52,51,52,49,56,55,67,48,49,63,55,55,52,49,51,53,51,44,64,72,51,65,83,52,61,68,69,58,54,50,52,54,52,52,50,52,54,52,51,51,51,47,48,45,63,68,43,51,52,48,48,46,40,70,79,37,85,55,69,62,50,58,50,51,52,52,50,52,52,52,52,51,51,54,56,58,75,74,106

Mean predicted aligned error: 6.24 Å